Protein 4YK1 (pdb70)

Sequence (133 aa):
LIPAEQLPPLKEEEVIEKIENDACIQKSLEKIRALSKLIYNNPEILEQDISHINANPKGRRELSSERIINSPKSIGRLKGRKIGYIKSQKYKISEQNAKILSNEIFNYADKVSNIRCCTIREHKAKGRRLLQTVKP

InterPro domains:
  IPR003812 Fido domain [PF02661] (49-162)
  IPR003812 Fido domain [PS51459] (49-203)
  IPR012340 Nucleic acid-binding, OB-fold [G3DSA:2.40.50.140] (233-295)
  IPR036597 Fido-like domain superfamily [G3DSA:1.10.3290.10] (1-230)
  IPR036597 Fido-like domain superfamily [SSF140931] (38-208)
  IPR040548 BepA, intracellular delivery domain [PF18543] (235-286)

Structure (mmCIF, N/CA/C/O backbone):
data_4YK1
#
_entry.id   4YK1
#
_cell.length_a   79.250
_cell.length_b   79.250
_cell.length_c   85.970
_cell.angle_alpha   90.000
_cell.angle_beta   90.000
_cell.angle_gamma   90.000
#
_symmetry.space_group_name_H-M   'P 41 2 2'
#
loop_
_entity.id
_entity.type
_entity.pdbx_description
1 polymer 'Bartonella effector protein (Bep) substrate of VirB T4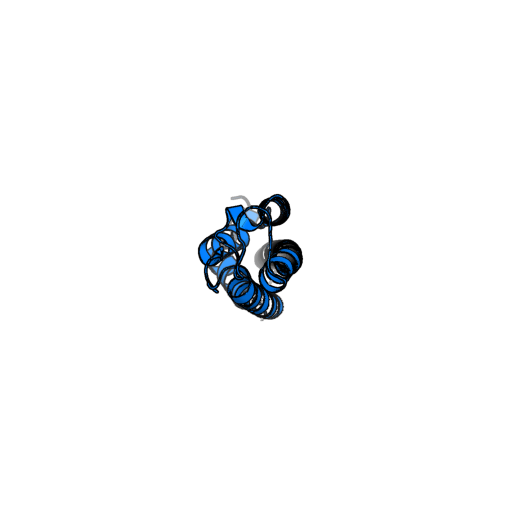SS'
2 water water
#
loop_
_atom_site.group_PDB
_atom_site.id
_atom_site.type_symbol
_atom_site.label_atom_id
_atom_site.label_alt_id
_atom_site.label_comp_id
_atom_site.label_asym_id
_atom_site.label_entity_id
_atom_site.label_seq_id
_atom_site.pdbx_PDB_ins_code
_atom_site.Cartn_x
_atom_site.Cartn_y
_atom_site.Cartn_z
_atom_site.occupancy
_atom_site.B_iso_or_equiv
_atom_site.auth_seq_id
_atom_site.auth_comp_id
_atom_site.auth_asym_id
_atom_site.auth_atom_id
_atom_site.pdbx_PDB_model_num
ATOM 9 N N . LEU A 1 10 ? 49.547 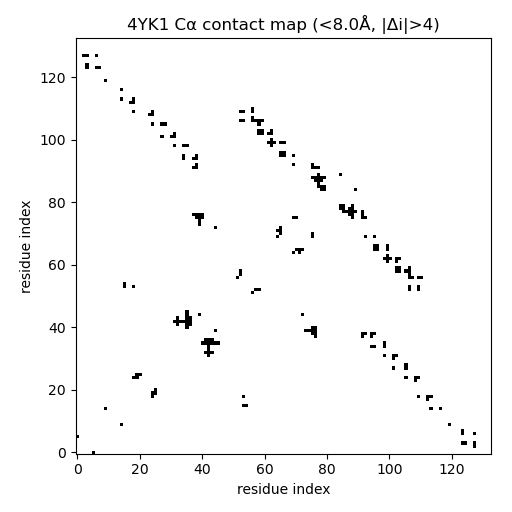57.739 11.212 1.00 97.64 298 LEU A N 1
ATOM 10 C CA . LEU A 1 10 ? 48.205 58.285 11.416 1.00 94.12 298 LEU A CA 1
ATOM 11 C C . LEU A 1 10 ? 48.096 59.158 12.667 1.00 91.64 298 LEU A C 1
ATOM 12 O O . LEU A 1 10 ? 47.963 58.657 13.785 1.00 92.91 298 LEU A O 1
ATOM 17 N N . ILE A 1 11 ? 48.156 60.470 12.461 1.00 88.32 299 ILE A N 1
ATOM 18 C CA . ILE A 1 11 ? 47.896 61.442 13.518 1.00 89.81 299 ILE A CA 1
ATOM 19 C C . ILE A 1 11 ? 46.390 61.535 13.746 1.00 83.59 299 ILE A C 1
ATOM 20 O O . ILE A 1 11 ? 45.655 61.923 12.838 1.00 81.66 299 ILE A O 1
ATOM 25 N N . PRO A 1 12 ? 45.928 61.166 14.955 1.00 86.63 300 PRO A N 1
ATOM 26 C CA . PRO A 1 12 ? 44.498 61.143 15.291 1.00 82.97 300 PRO A CA 1
ATOM 27 C C . PRO A 1 12 ? 43.723 62.408 14.899 1.00 87.06 300 PRO A C 1
ATOM 28 O O . PRO A 1 12 ? 42.649 62.275 14.308 1.00 83.86 300 PRO A O 1
ATOM 32 N N . ALA A 1 13 ? 44.257 63.594 15.191 1.00 76.78 301 ALA A N 1
ATOM 33 C CA . ALA A 1 13 ? 43.563 64.852 14.892 1.00 88.69 301 ALA A CA 1
ATOM 34 C C . ALA A 1 13 ? 43.381 65.095 13.391 1.00 86.39 301 ALA A C 1
ATOM 35 O O . ALA A 1 13 ? 42.529 65.882 12.986 1.00 83.97 301 ALA A O 1
ATOM 37 N N . GLU A 1 14 ? 44.180 64.420 12.571 1.00 92.25 302 GLU A N 1
ATOM 38 C CA . GLU A 1 14 ? 44.111 64.592 11.123 1.00 94.92 302 GLU A CA 1
ATOM 39 C C . GLU A 1 14 ? 43.158 63.594 10.462 1.00 94.96 302 GLU A C 1
ATOM 40 O O . GLU A 1 14 ? 42.933 63.650 9.252 1.00 92.06 302 GLU A O 1
ATOM 46 N N . GLN A 1 15 ? 42.606 62.681 11.259 1.00 92.16 303 GLN A N 1
ATOM 47 C CA . GLN A 1 15 ? 41.619 61.723 10.768 1.00 88.22 303 GLN A CA 1
ATOM 48 C C . GLN A 1 15 ? 40.212 62.304 10.877 1.00 90.48 303 GLN A C 1
ATOM 49 O O . GLN A 1 15 ? 39.222 61.625 10.598 1.00 98.54 303 GLN A O 1
ATOM 55 N N . LEU A 1 16 ? 40.136 63.564 11.294 1.00 83.70 304 LEU A N 1
ATOM 56 C CA . LEU A 1 16 ? 38.869 64.269 11.416 1.00 83.66 304 LEU A CA 1
ATOM 57 C C . LEU A 1 16 ? 38.583 65.055 10.143 1.00 84.82 304 LEU A C 1
ATOM 58 O O . LEU A 1 16 ? 39.490 65.666 9.573 1.00 79.71 304 LEU A O 1
ATOM 60 N N . PRO A 1 17 ? 37.319 65.038 9.692 1.00 86.60 305 PRO A N 1
ATOM 61 C CA . PRO A 1 17 ? 36.906 65.778 8.496 1.00 83.70 305 PRO A CA 1
ATOM 62 C C . PRO A 1 17 ? 37.232 67.267 8.613 1.00 79.82 305 PRO A C 1
ATOM 63 O O . PRO A 1 17 ? 36.952 67.868 9.648 1.00 71.16 305 PRO A O 1
ATOM 67 N N . PRO A 1 18 ? 37.842 67.849 7.572 1.00 80.28 306 PRO A N 1
ATOM 68 C CA . PRO A 1 18 ? 38.188 69.273 7.590 1.00 74.50 306 PRO A CA 1
ATOM 69 C C . PRO A 1 18 ? 36.950 70.153 7.606 1.00 64.94 306 PRO A C 1
ATOM 70 O O . PRO A 1 18 ? 35.907 69.763 7.084 1.00 69.86 306 PRO A O 1
ATOM 74 N N . LEU A 1 19 ? 37.062 71.321 8.221 1.00 56.30 307 LEU A N 1
ATOM 75 C CA . LEU A 1 19 ? 35.980 72.289 8.191 1.00 53.74 307 LEU A CA 1
ATOM 76 C C . LEU A 1 19 ? 36.024 73.012 6.851 1.00 56.96 307 LEU A C 1
ATOM 77 O O . LEU A 1 19 ? 37.043 73.598 6.495 1.00 61.02 307 LEU A O 1
ATOM 82 N N . LYS A 1 20 ? 34.926 72.953 6.105 1.00 59.08 308 LYS A N 1
ATOM 83 C CA . LYS A 1 20 ? 34.863 73.549 4.769 1.00 58.46 308 LYS A CA 1
ATOM 84 C C . LYS A 1 20 ? 34.513 75.040 4.811 1.00 62.63 308 LYS A C 1
ATOM 85 O O . LYS A 1 20 ? 33.650 75.456 5.584 1.00 62.90 308 LYS A O 1
ATOM 87 N N . GLU A 1 21 ? 35.176 75.838 3.972 1.00 62.28 309 GLU A N 1
ATOM 88 C CA . GLU A 1 21 ? 34.986 77.289 3.988 1.00 56.43 309 GLU A CA 1
ATOM 89 C C . GLU A 1 21 ? 33.540 77.673 3.693 1.00 57.77 309 GLU A C 1
ATOM 90 O O . GLU A 1 21 ? 33.015 78.612 4.289 1.00 59.80 309 GLU A O 1
ATOM 96 N N . GLU A 1 22 ? 32.893 76.934 2.796 1.00 59.19 310 GLU A N 1
ATOM 97 C CA . GLU A 1 22 ? 31.489 77.181 2.472 1.00 64.36 310 GLU A CA 1
ATOM 98 C C . GLU A 1 22 ? 30.588 77.035 3.695 1.00 62.48 310 GLU A C 1
ATOM 99 O O . GLU A 1 22 ? 29.568 77.722 3.802 1.00 60.20 310 GLU A O 1
ATOM 105 N N . GLU A 1 23 ? 30.954 76.133 4.606 1.00 58.52 311 GLU A N 1
ATOM 106 C CA . GLU A 1 23 ? 30.171 75.941 5.826 1.00 57.07 311 GLU A CA 1
ATOM 107 C C . GLU A 1 23 ? 30.347 77.128 6.766 1.00 54.29 311 GLU A C 1
ATOM 108 O O . GLU A 1 23 ? 29.411 77.545 7.448 1.00 55.73 311 GLU A O 1
ATOM 114 N N . VAL A 1 24 ? 31.559 77.661 6.808 1.00 50.84 312 VAL A N 1
ATOM 115 C CA . VAL A 1 24 ? 31.830 78.836 7.611 1.00 45.77 312 VAL A CA 1
ATOM 116 C C . VAL A 1 24 ? 31.025 80.004 7.055 1.00 48.39 312 VAL A C 1
ATOM 117 O O . VAL A 1 24 ? 30.332 80.699 7.803 1.00 44.03 312 VAL A O 1
ATOM 121 N N . ILE A 1 25 ? 31.101 80.198 5.737 1.00 47.61 313 ILE A N 1
ATOM 122 C CA . ILE A 1 25 ? 30.406 81.302 5.082 1.00 45.79 313 ILE A CA 1
ATOM 123 C C . ILE A 1 25 ? 28.912 81.187 5.312 1.00 48.12 313 ILE A C 1
ATOM 124 O O . ILE A 1 25 ? 28.245 82.180 5.595 1.00 45.70 313 ILE A O 1
ATOM 129 N N . GLU A 1 26 ? 28.391 79.969 5.202 1.00 45.48 314 GLU A N 1
ATOM 130 C CA . GLU A 1 26 ? 26.963 79.741 5.375 1.00 49.81 314 GLU A CA 1
ATOM 131 C C . GLU A 1 26 ? 26.528 80.139 6.784 1.00 52.34 314 GLU A C 1
ATOM 132 O O . GLU A 1 26 ? 25.484 80.772 6.962 1.00 52.17 314 GLU A O 1
ATOM 134 N N . LYS A 1 27 ? 27.337 79.780 7.779 1.00 43.48 315 LYS A N 1
ATOM 135 C CA . LYS A 1 27 ? 27.049 80.145 9.165 1.00 41.91 315 LYS A CA 1
ATOM 136 C C . LYS A 1 27 ? 27.105 81.655 9.378 1.00 40.32 315 LYS A C 1
ATOM 137 O O . LYS A 1 27 ? 26.296 82.216 10.124 1.00 44.37 315 LYS A O 1
ATOM 143 N N . ILE A 1 28 ? 28.071 82.314 8.747 1.00 38.04 316 ILE A N 1
ATOM 144 C CA . ILE A 1 28 ? 28.165 83.771 8.863 1.00 35.96 316 ILE A CA 1
ATOM 145 C C . ILE A 1 28 ? 26.899 84.399 8.303 1.00 39.63 316 ILE A C 1
ATOM 146 O O . ILE A 1 28 ? 26.223 85.174 8.981 1.00 37.36 316 ILE A O 1
ATOM 151 N N . GLU A 1 29 ? 26.564 84.034 7.071 1.00 45.44 317 GLU A N 1
ATOM 152 C CA . GLU A 1 29 ? 25.443 84.649 6.366 1.00 49.77 317 GLU A CA 1
ATOM 153 C C . GLU A 1 29 ? 24.100 84.405 7.047 1.00 50.26 317 GLU A C 1
ATOM 154 O O . GLU A 1 29 ? 23.175 85.198 6.900 1.00 51.72 317 GLU A O 1
ATOM 160 N N . ASN A 1 30 ? 23.980 83.314 7.792 1.00 49.69 318 ASN A N 1
ATOM 161 C CA . ASN A 1 30 ? 22.710 83.013 8.433 1.00 46.44 318 ASN A CA 1
ATOM 162 C C . ASN A 1 30 ? 22.637 83.555 9.854 1.00 50.55 318 ASN A C 1
ATOM 163 O O . ASN A 1 30 ? 21.601 83.442 10.505 1.00 56.04 318 ASN A O 1
ATOM 168 N N . ASP A 1 31 ? 23.722 84.152 10.341 1.00 42.53 319 ASP A N 1
ATOM 169 C CA . ASP A 1 31 ? 23.703 84.700 11.695 1.00 45.97 319 ASP A CA 1
ATOM 170 C C . ASP A 1 31 ? 22.793 85.923 11.750 1.00 48.08 319 ASP A C 1
ATOM 171 O O . ASP A 1 31 ? 22.866 86.803 10.893 1.00 48.72 319 ASP A O 1
ATOM 176 N N . ALA A 1 32 ? 21.938 85.973 12.767 1.00 45.63 320 ALA A N 1
ATOM 177 C CA . ALA A 1 32 ? 20.932 87.024 12.860 1.00 49.55 320 ALA A CA 1
ATOM 178 C C . ALA A 1 32 ? 21.545 88.409 13.063 1.00 45.68 320 ALA A C 1
ATOM 179 O O . ALA A 1 32 ? 21.053 89.391 12.510 1.00 41.28 320 ALA A O 1
ATOM 181 N N . CYS A 1 33 ? 22.615 88.499 13.849 1.00 42.01 321 CYS A N 1
ATOM 182 C CA . CYS A 1 33 ? 23.249 89.800 14.081 1.00 42.50 321 CYS A CA 1
ATOM 183 C C . CYS A 1 33 ? 23.979 90.270 12.830 1.00 39.25 321 CYS A C 1
ATOM 184 O O . CYS A 1 33 ? 23.994 91.461 12.521 1.00 38.63 321 CYS A O 1
ATOM 187 N N . ILE A 1 34 ? 24.591 89.328 12.121 1.00 34.96 322 ILE A N 1
ATOM 188 C CA . ILE A 1 34 ? 25.220 89.628 10.844 1.00 39.44 322 ILE A CA 1
ATOM 189 C C . ILE A 1 34 ? 24.181 90.190 9.882 1.00 38.87 322 ILE A C 1
ATOM 190 O O . ILE A 1 34 ? 24.429 91.173 9.182 1.00 36.13 322 ILE A O 1
ATOM 195 N N . GLN A 1 35 ? 23.001 89.579 9.867 1.00 34.32 323 GLN A N 1
ATOM 196 C CA . GLN A 1 35 ? 21.979 89.983 8.912 1.00 40.19 323 GLN A CA 1
ATOM 197 C C . GLN A 1 35 ? 21.413 91.362 9.241 1.00 39.96 323 GLN A C 1
ATOM 198 O O . GLN A 1 35 ? 21.163 92.153 8.339 1.00 43.72 323 GLN A O 1
ATOM 204 N N . LYS A 1 36 ? 21.211 91.650 10.527 1.00 42.08 324 LYS A N 1
ATOM 205 C CA . LYS A 1 36 ? 20.774 92.982 10.940 1.00 41.67 324 LYS A CA 1
ATOM 206 C C . LYS A 1 36 ? 21.856 94.016 10.625 1.00 41.73 324 LYS A C 1
ATOM 207 O O . LYS A 1 36 ? 21.563 95.107 10.135 1.00 36.56 324 LYS A O 1
ATOM 209 N N . SER A 1 37 ? 23.108 93.673 10.905 1.00 33.88 325 SER A N 1
ATOM 210 C CA . SER A 1 37 ? 24.210 94.585 10.603 1.00 34.80 325 SER A CA 1
ATOM 211 C C . SER A 1 37 ? 24.313 94.865 9.097 1.00 36.85 325 SER A C 1
ATOM 212 O O . SER A 1 37 ? 24.481 96.013 8.667 1.00 34.95 325 SER A O 1
ATOM 215 N N . LEU A 1 38 ? 24.186 93.819 8.293 1.00 35.17 326 LEU A N 1
ATOM 216 C CA . LEU A 1 38 ? 24.259 93.964 6.841 1.00 36.70 326 LEU A CA 1
ATOM 217 C C . LEU A 1 38 ? 23.138 94.848 6.301 1.00 38.29 326 LEU A C 1
ATOM 218 O O . LEU A 1 38 ? 23.353 95.640 5.375 1.00 35.96 326 LEU A O 1
ATOM 223 N N . GLU A 1 39 ? 21.944 94.728 6.877 1.00 33.16 327 GLU A N 1
ATOM 224 C CA . GLU A 1 39 ? 20.847 95.600 6.481 1.00 34.43 327 GLU A CA 1
ATOM 225 C C . GLU A 1 39 ? 21.170 97.073 6.779 1.00 35.57 327 GLU A C 1
ATOM 226 O O . GLU A 1 39 ? 20.843 97.957 5.986 1.00 37.24 327 GLU A O 1
ATOM 228 N N . LYS A 1 40 ? 21.816 97.335 7.913 1.00 35.51 328 LYS A N 1
ATOM 229 C CA . LYS A 1 40 ? 22.222 98.698 8.258 1.00 36.56 328 LYS A CA 1
ATOM 230 C C . LYS A 1 40 ? 23.278 99.234 7.295 1.00 34.49 328 LYS A C 1
ATOM 231 O O . LYS A 1 40 ? 23.234 100.400 6.888 1.00 35.25 328 LYS A O 1
ATOM 233 N N . ILE A 1 41 ? 24.244 98.389 6.955 1.00 29.84 329 ILE A N 1
ATOM 234 C CA . ILE A 1 41 ? 25.302 98.766 6.034 1.00 28.54 329 ILE A CA 1
ATOM 235 C C . ILE A 1 41 ? 24.710 99.109 4.658 1.00 28.22 329 ILE A C 1
ATOM 236 O O . ILE A 1 41 ? 25.103 100.090 4.025 1.00 32.98 329 ILE A O 1
ATOM 241 N N . ARG A 1 42 ? 23.747 98.313 4.209 1.00 27.14 330 ARG A N 1
ATOM 242 C CA . ARG A 1 42 ? 23.082 98.590 2.940 1.00 33.66 330 ARG A CA 1
ATOM 243 C C . ARG A 1 42 ? 22.296 99.900 2.982 1.00 33.58 330 ARG A C 1
ATOM 244 O O . ARG A 1 42 ? 22.311 100.667 2.025 1.00 33.45 330 ARG A O 1
ATOM 252 N N . ALA A 1 43 ? 21.588 100.146 4.082 1.00 34.98 331 ALA A N 1
ATOM 253 C CA . ALA A 1 43 ? 20.784 101.366 4.197 1.00 36.66 331 ALA A CA 1
ATOM 254 C C . ALA A 1 43 ? 21.671 102.616 4.283 1.00 39.71 331 ALA A C 1
ATOM 255 O O . ALA A 1 43 ? 21.385 103.651 3.664 1.00 36.56 331 ALA A O 1
ATOM 257 N N . LEU A 1 44 ? 22.742 102.528 5.066 1.00 28.47 332 LEU A N 1
ATOM 258 C CA . LEU A 1 44 ? 23.738 103.590 5.101 1.00 26.95 332 LEU A CA 1
ATOM 259 C C . LEU A 1 44 ? 24.339 103.821 3.721 1.00 34.93 332 LEU A C 1
ATOM 260 O O . LEU A 1 44 ? 24.435 104.960 3.272 1.00 33.31 332 LEU A O 1
ATOM 265 N N . SER A 1 45 ? 24.739 102.741 3.054 1.00 27.21 333 SER A N 1
ATOM 266 C CA . SER A 1 45 ? 25.319 102.844 1.710 1.00 29.39 333 SER A CA 1
ATOM 267 C C . SER A 1 45 ? 24.374 103.539 0.736 1.00 32.31 333 SER A C 1
ATOM 268 O O . SER A 1 45 ? 24.808 104.309 -0.120 1.00 31.47 333 SER A O 1
ATOM 271 N N . LYS A 1 46 ? 23.079 103.281 0.867 1.00 29.37 334 LYS A N 1
ATOM 272 C CA . LYS A 1 46 ? 22.102 103.966 0.027 1.00 32.67 334 LYS A CA 1
ATOM 273 C C . LYS A 1 46 ? 22.058 105.461 0.366 1.00 35.54 334 LYS A C 1
ATOM 274 O O . LYS A 1 46 ? 22.081 106.320 -0.526 1.00 33.91 334 LYS A O 1
ATOM 280 N N . LEU A 1 47 ? 22.033 105.776 1.658 1.00 38.58 335 LEU A N 1
ATOM 281 C CA . LEU A 1 47 ? 22.024 107.172 2.112 1.00 35.30 335 LEU A CA 1
ATOM 282 C C . LEU A 1 47 ? 23.242 107.970 1.673 1.00 36.46 335 LEU A C 1
ATOM 283 O O . LEU A 1 47 ? 23.142 109.152 1.330 1.00 35.01 335 LEU A O 1
ATOM 288 N N . ILE A 1 48 ? 24.406 107.330 1.724 1.00 25.79 336 ILE A N 1
ATOM 289 C CA . ILE A 1 48 ? 25.656 108.031 1.528 1.00 26.61 336 ILE A CA 1
ATOM 290 C C . ILE A 1 48 ? 26.036 108.076 0.049 1.00 34.16 336 ILE A C 1
ATOM 291 O O . ILE A 1 48 ? 26.445 109.118 -0.460 1.00 28.14 336 ILE A O 1
ATOM 296 N N . TYR A 1 49 ? 25.904 106.936 -0.626 1.00 27.52 337 TYR A N 1
ATOM 297 C CA . TYR A 1 49 ? 26.475 106.754 -1.953 1.00 28.38 337 TYR A CA 1
ATOM 298 C C . TYR A 1 49 ? 25.411 106.508 -3.017 1.00 30.94 337 TYR A C 1
ATOM 299 O O . TYR A 1 49 ? 25.750 106.336 -4.187 1.00 32.53 337 TYR A O 1
ATOM 308 N N . ASN A 1 50 ? 24.143 106.463 -2.597 1.00 29.08 338 ASN A N 1
ATOM 309 C CA . ASN A 1 50 ? 23.006 106.212 -3.482 1.00 31.23 338 ASN A CA 1
ATOM 310 C C . ASN A 1 50 ? 23.131 104.830 -4.090 1.00 44.28 338 ASN A C 1
ATOM 311 O O . ASN A 1 50 ? 22.640 104.576 -5.184 1.00 38.17 338 ASN A O 1
ATOM 316 N N . ASN A 1 51 ? 23.791 103.930 -3.375 1.00 40.44 339 ASN A N 1
ATOM 317 C CA . ASN A 1 51 ? 23.954 102.583 -3.877 1.00 37.27 339 ASN A CA 1
ATOM 318 C C . ASN A 1 51 ? 24.097 101.598 -2.727 1.00 36.13 339 ASN A C 1
ATOM 319 O O . ASN A 1 51 ? 25.157 101.506 -2.107 1.00 33.48 339 ASN A O 1
ATOM 324 N N . PRO A 1 52 ? 23.027 100.838 -2.460 1.00 38.97 340 PRO A N 1
ATOM 325 C CA . PRO A 1 52 ? 22.974 99.868 -1.360 1.00 37.29 340 PRO A CA 1
ATOM 326 C C . PRO A 1 52 ? 24.071 98.810 -1.455 1.00 35.32 340 PRO A C 1
ATOM 327 O O . PRO A 1 52 ? 24.507 98.304 -0.426 1.00 34.97 340 PRO A O 1
ATOM 331 N N . GLU A 1 53 ? 24.521 98.486 -2.667 1.00 34.74 341 GLU A N 1
ATOM 332 C CA . GLU A 1 53 ? 25.458 97.368 -2.820 1.00 42.03 341 GLU A CA 1
ATOM 333 C C . GLU A 1 53 ? 26.902 97.804 -3.121 1.00 38.29 341 GLU A C 1
ATOM 334 O O . GLU A 1 53 ? 27.738 96.987 -3.514 1.00 35.14 341 GLU A O 1
ATOM 340 N N . ILE A 1 54 ? 27.208 99.077 -2.900 1.00 30.00 342 ILE A N 1
ATOM 341 C CA . ILE A 1 54 ? 28.527 99.601 -3.244 1.00 31.40 342 ILE A CA 1
ATOM 342 C C . ILE A 1 54 ? 29.647 98.843 -2.507 1.00 28.06 342 ILE A C 1
ATOM 343 O O . ILE A 1 54 ? 30.741 98.695 -3.034 1.00 31.78 342 ILE A O 1
ATOM 348 N N . LEU A 1 55 ? 29.371 98.332 -1.312 1.00 27.18 343 LEU A N 1
ATOM 349 C CA . LEU A 1 55 ? 30.378 97.562 -0.573 1.00 27.29 343 LEU A CA 1
ATOM 350 C C . LEU A 1 55 ? 30.144 96.045 -0.641 1.00 28.63 343 LEU A C 1
ATOM 351 O O . LEU A 1 55 ? 30.683 95.290 0.176 1.00 32.04 343 LEU A O 1
ATOM 356 N N . GLU A 1 56 ? 29.351 95.597 -1.604 1.00 32.41 344 GLU A N 1
ATOM 357 C CA . GLU A 1 56 ? 28.992 94.176 -1.668 1.00 32.87 344 GLU A CA 1
ATOM 358 C C . GLU A 1 56 ? 30.230 93.281 -1.789 1.00 31.25 344 GLU A C 1
ATOM 359 O O . GLU A 1 56 ? 30.348 92.274 -1.106 1.00 35.24 344 GLU A O 1
ATOM 365 N N . GLN A 1 57 ? 31.170 93.676 -2.637 1.00 31.40 345 GLN A N 1
ATOM 366 C CA . GLN A 1 57 ? 32.422 92.932 -2.786 1.00 38.90 345 GLN A CA 1
ATOM 367 C C . GLN A 1 57 ? 33.253 92.943 -1.500 1.00 38.48 345 GLN A C 1
ATOM 3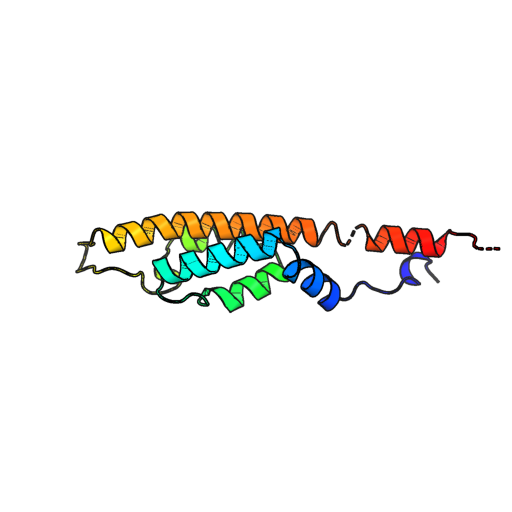68 O O . GLN A 1 57 ? 33.855 91.938 -1.120 1.00 35.14 345 GLN A O 1
ATOM 374 N N . ASP A 1 58 ? 33.285 94.086 -0.828 1.00 31.13 346 ASP A N 1
ATOM 375 C CA . ASP A 1 58 ? 33.997 94.185 0.446 1.00 28.84 346 ASP A CA 1
ATOM 376 C C . ASP A 1 58 ? 33.435 93.249 1.526 1.00 27.32 346 ASP A C 1
ATOM 377 O O . ASP A 1 58 ? 34.181 92.691 2.324 1.00 30.58 346 ASP A O 1
ATOM 382 N N . ILE A 1 59 ? 32.116 93.116 1.573 1.00 28.86 347 ILE A N 1
ATOM 383 C CA . ILE A 1 59 ? 31.477 92.263 2.578 1.00 31.57 347 ILE A CA 1
ATOM 384 C C . ILE A 1 59 ? 31.906 90.803 2.377 1.00 29.03 347 ILE A C 1
ATOM 385 O O . ILE A 1 59 ? 32.201 90.080 3.346 1.00 29.05 347 ILE A O 1
ATOM 390 N N . SER A 1 60 ? 31.932 90.368 1.119 1.00 30.44 348 SER A N 1
ATOM 391 C CA . SER A 1 60 ? 32.392 89.011 0.802 1.00 32.12 348 SER A CA 1
ATOM 392 C C . SER A 1 60 ? 33.820 88.769 1.275 1.00 36.04 348 SER A C 1
ATOM 393 O O . SER A 1 60 ? 34.124 87.708 1.808 1.00 37.15 348 SER A O 1
ATOM 396 N N . HIS A 1 61 ? 34.694 89.756 1.092 1.00 34.52 349 HIS A N 1
ATOM 397 C CA . HIS A 1 61 ? 36.084 89.611 1.522 1.00 40.74 349 HIS A CA 1
ATOM 398 C C . HIS A 1 61 ? 36.211 89.642 3.046 1.00 38.39 349 HIS A C 1
ATOM 399 O O . HIS A 1 61 ? 37.022 88.925 3.626 1.00 38.93 349 HIS A O 1
ATOM 401 N N . ILE A 1 62 ? 35.416 90.481 3.696 1.00 31.92 350 ILE A N 1
ATOM 402 C CA . ILE A 1 62 ? 35.432 90.542 5.149 1.00 28.16 350 ILE A CA 1
ATOM 403 C C . ILE A 1 62 ? 34.919 89.225 5.740 1.00 36.05 350 ILE A C 1
ATOM 404 O O . ILE A 1 62 ? 35.449 88.738 6.740 1.00 37.57 350 ILE A O 1
ATOM 409 N N . ASN A 1 63 ? 33.898 88.640 5.118 1.00 30.60 351 ASN A N 1
ATOM 410 C CA . ASN A 1 63 ? 33.375 87.356 5.603 1.00 32.42 351 ASN A CA 1
ATOM 411 C C . ASN A 1 63 ? 34.470 86.311 5.562 1.00 41.33 351 ASN A C 1
ATOM 412 O O . ASN A 1 63 ? 34.510 85.409 6.403 1.00 37.32 351 ASN A O 1
ATOM 417 N N . ALA A 1 64 ? 35.355 86.423 4.574 1.00 35.51 352 ALA A N 1
ATOM 418 C CA . ALA A 1 64 ? 36.453 85.473 4.461 1.00 39.91 352 ALA A CA 1
ATOM 419 C C . ALA A 1 64 ? 37.650 85.912 5.308 1.00 43.03 352 ALA A C 1
ATOM 420 O O . ALA A 1 64 ? 38.413 85.075 5.784 1.00 48.38 352 ALA A O 1
ATOM 422 N N . ASN A 1 65 ? 37.799 87.218 5.508 1.00 37.67 353 ASN A N 1
ATOM 423 C CA . ASN A 1 65 ? 38.952 87.756 6.219 1.00 38.19 353 ASN A CA 1
ATOM 424 C C . ASN A 1 65 ? 38.590 89.027 6.972 1.00 36.50 353 ASN A C 1
ATOM 425 O O . ASN A 1 65 ? 38.770 90.140 6.467 1.00 37.29 353 ASN A O 1
ATOM 430 N N . PRO A 1 66 ? 38.105 88.865 8.209 1.00 40.71 354 PRO A N 1
ATOM 431 C CA . PRO A 1 66 ? 37.590 89.957 9.041 1.00 38.78 354 PRO A CA 1
ATOM 432 C C . PRO A 1 66 ? 38.591 91.086 9.230 1.00 38.42 354 PRO A C 1
ATOM 433 O O . PRO A 1 66 ? 38.179 92.235 9.392 1.00 35.82 354 PRO A O 1
ATOM 437 N N . LYS A 1 67 ? 39.883 90.769 9.188 1.00 44.84 355 LYS A N 1
ATOM 438 C CA . LYS A 1 67 ? 40.932 91.777 9.371 1.00 40.29 355 LYS A CA 1
ATOM 439 C C . LYS A 1 67 ? 40.824 92.922 8.383 1.00 43.08 355 LYS A C 1
ATOM 440 O O . LYS A 1 67 ? 41.122 94.070 8.716 1.00 53.67 355 LYS A O 1
ATOM 458 N N . GLY A 1 69 ? 38.237 94.248 7.431 1.00 35.33 357 GLY A N 1
ATOM 459 C CA . GLY A 1 69 ? 37.163 95.134 7.859 1.00 32.39 357 GLY A CA 1
ATOM 460 C C . GLY A 1 69 ? 37.695 96.327 8.644 1.00 29.94 357 GLY A C 1
ATOM 461 O O . GLY A 1 69 ? 37.187 97.441 8.511 1.00 30.99 357 GLY A O 1
ATOM 462 N N . ARG A 1 70 ? 38.704 96.087 9.476 1.00 27.84 358 ARG A N 1
ATOM 463 C CA A ARG A 1 70 ? 39.343 97.162 10.244 0.53 27.68 358 ARG A CA 1
ATOM 464 C CA B ARG A 1 70 ? 39.308 97.156 10.247 0.47 27.55 358 ARG A CA 1
ATOM 465 C C . ARG A 1 70 ? 39.956 98.175 9.295 1.00 27.77 358 ARG A C 1
ATOM 466 O O . ARG A 1 70 ? 39.770 99.373 9.447 1.00 29.20 358 ARG A O 1
ATOM 481 N N . GLU A 1 71 ? 40.684 97.678 8.303 1.00 27.18 359 GLU A N 1
ATOM 482 C CA . GLU A 1 71 ? 41.333 98.513 7.291 1.00 29.97 359 GLU A CA 1
ATOM 483 C C . GLU A 1 71 ? 40.321 99.308 6.467 1.00 29.31 359 GLU A C 1
ATOM 484 O O . GLU A 1 71 ? 40.489 100.524 6.261 1.00 25.05 359 GLU A O 1
ATOM 490 N N . LEU A 1 72 ? 39.264 98.647 5.999 1.00 22.72 360 LEU A N 1
ATOM 491 C CA . LEU A 1 72 ? 38.213 99.361 5.276 1.00 26.26 360 LEU A CA 1
ATOM 492 C C . LEU A 1 72 ? 37.534 100.409 6.154 1.00 26.57 360 LEU A C 1
ATOM 493 O O . LEU A 1 72 ? 37.225 101.503 5.682 1.00 22.65 360 LEU A O 1
ATOM 498 N N . SER A 1 73 ? 37.273 100.099 7.422 1.00 18.12 361 SER A N 1
ATOM 499 C CA A SER A 1 73 ? 36.662 101.081 8.310 0.34 22.90 361 SER A CA 1
ATOM 500 C CA B SER A 1 73 ? 36.638 101.102 8.278 0.66 23.33 361 SER A CA 1
ATOM 501 C C . SER A 1 73 ? 37.526 102.348 8.375 1.00 25.35 361 SER A C 1
ATOM 502 O O . SER A 1 73 ? 37.021 103.476 8.373 1.00 21.85 361 SER A O 1
ATOM 507 N N . GLU A 1 74 ? 38.842 102.151 8.433 1.00 21.08 362 GLU A N 1
ATOM 508 C CA . GLU A 1 74 ? 39.781 103.270 8.513 1.00 24.54 362 GLU A CA 1
ATOM 509 C C . GLU A 1 74 ? 39.778 104.098 7.224 1.00 26.25 362 GLU A C 1
ATOM 510 O O . GLU A 1 74 ? 39.841 105.329 7.259 1.00 25.10 362 GLU A O 1
ATOM 516 N N . ARG A 1 75 ? 39.750 103.416 6.088 1.00 22.52 363 ARG A N 1
ATOM 517 C CA . ARG A 1 75 ? 39.841 104.102 4.806 1.00 25.10 363 ARG A CA 1
ATOM 518 C C . ARG A 1 75 ? 38.603 104.942 4.550 1.00 27.29 363 ARG A C 1
ATOM 519 O O . ARG A 1 75 ? 38.701 106.049 4.028 1.00 23.40 363 ARG A O 1
ATOM 527 N N . ILE A 1 76 ? 37.443 104.430 4.952 1.00 20.94 364 ILE A N 1
ATOM 528 C CA . ILE A 1 76 ? 36.184 105.151 4.777 1.00 22.45 364 ILE A CA 1
ATOM 529 C C . ILE A 1 76 ? 36.207 106.436 5.574 1.00 26.72 364 ILE A C 1
ATOM 530 O O . ILE A 1 76 ? 35.811 107.488 5.097 1.00 25.06 364 ILE A O 1
ATOM 535 N N . ILE A 1 77 ? 36.688 106.363 6.801 1.00 20.67 365 ILE A N 1
ATOM 536 C CA . ILE A 1 77 ? 36.682 107.552 7.617 1.00 22.10 365 ILE A CA 1
ATOM 537 C C . ILE A 1 77 ? 37.818 108.482 7.173 1.00 24.42 365 ILE A C 1
ATOM 538 O O . ILE A 1 77 ? 37.663 109.704 7.237 1.00 26.41 365 ILE A O 1
ATOM 543 N N . ASN A 1 78 ? 38.923 107.932 6.669 1.00 23.22 366 ASN A N 1
ATOM 544 C CA . ASN A 1 78 ? 40.011 108.773 6.149 1.00 26.65 366 ASN A CA 1
ATOM 545 C C . ASN A 1 78 ? 39.512 109.639 4.985 1.00 29.59 366 ASN A C 1
ATOM 546 O O . ASN A 1 78 ? 39.905 110.784 4.859 1.00 27.09 366 ASN A O 1
ATOM 551 N N . SER A 1 79 ? 38.682 109.067 4.112 1.00 23.92 367 SER A N 1
ATOM 552 C CA . SER A 1 79 ? 38.131 109.819 2.975 1.00 24.16 367 SER A CA 1
ATOM 553 C C . SER A 1 79 ? 36.928 109.087 2.405 1.00 20.58 367 SER A C 1
ATOM 554 O O . SER A 1 79 ? 37.060 108.191 1.565 1.00 22.33 367 SER A O 1
ATOM 557 N N . PRO A 1 80 ? 35.734 109.448 2.885 1.00 19.27 368 PRO A N 1
ATOM 558 C CA . PRO A 1 80 ? 34.507 108.772 2.474 1.00 20.35 368 PRO A CA 1
ATOM 559 C C . PRO A 1 80 ? 34.328 108.771 0.956 1.00 19.62 368 PRO A C 1
ATOM 560 O O . PRO A 1 80 ? 33.834 107.801 0.394 1.00 20.36 368 PRO A O 1
ATOM 564 N N . LYS A 1 81 ? 34.769 109.831 0.296 1.00 21.32 369 LYS A N 1
ATOM 565 C CA . LYS A 1 81 ? 34.553 109.927 -1.143 1.00 23.94 369 LYS A CA 1
ATOM 566 C C . LYS A 1 81 ? 35.447 108.969 -1.933 1.00 26.76 369 LYS A C 1
ATOM 567 O O . LYS A 1 81 ? 35.238 108.807 -3.127 1.00 21.07 369 LYS A O 1
ATOM 573 N N . SER A 1 82 ? 36.436 108.337 -1.290 1.00 20.85 370 SER A N 1
ATOM 574 C CA . SER A 1 82 ? 37.219 107.306 -1.985 1.00 20.05 370 SER A CA 1
ATOM 575 C C . SER A 1 82 ? 36.300 106.203 -2.523 1.00 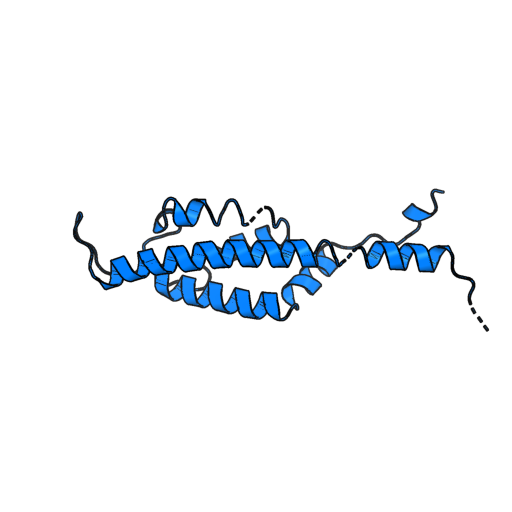18.58 370 SER A C 1
ATOM 576 O O . SER A 1 82 ? 36.543 105.642 -3.593 1.00 21.24 370 SER A O 1
ATOM 579 N N . ILE A 1 83 ? 35.245 105.901 -1.777 1.00 23.62 371 ILE A N 1
ATOM 580 C CA . ILE A 1 83 ? 34.320 104.813 -2.148 1.00 24.72 371 ILE A CA 1
ATOM 581 C C . ILE A 1 83 ? 33.512 105.182 -3.390 1.00 23.91 371 ILE A C 1
ATOM 582 O O . ILE A 1 83 ? 33.269 104.355 -4.277 1.00 26.24 371 ILE A O 1
ATOM 587 N N . GLY A 1 84 ? 33.068 106.425 -3.428 1.00 22.43 372 GLY A N 1
ATOM 588 C CA . GLY A 1 84 ? 32.323 106.934 -4.555 1.00 22.72 372 GLY A CA 1
ATOM 589 C C 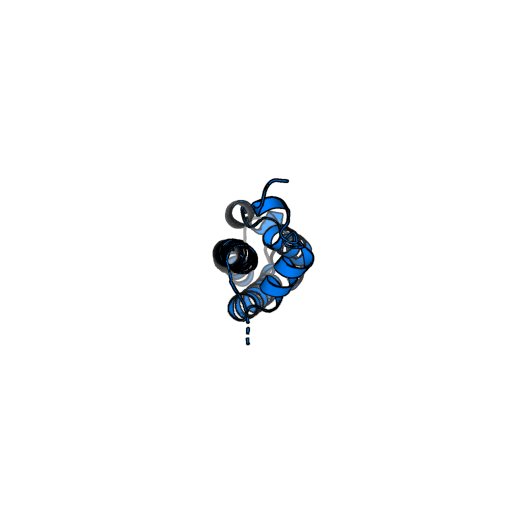. GLY A 1 84 ? 31.836 108.303 -4.157 1.00 31.08 372 GLY A C 1
ATOM 590 O O . GLY A 1 84 ? 32.073 108.751 -3.040 1.00 25.62 372 GLY A O 1
ATOM 591 N N . ARG A 1 85 ? 31.144 108.957 -5.073 1.00 25.61 373 ARG A N 1
ATOM 592 C CA . ARG A 1 85 ? 30.559 110.269 -4.836 1.00 24.13 373 ARG A CA 1
ATOM 593 C C . ARG A 1 85 ? 29.477 110.223 -3.766 1.00 27.46 373 ARG A C 1
ATOM 594 O O . ARG A 1 85 ? 28.625 109.324 -3.757 1.00 24.34 373 ARG A O 1
ATOM 602 N N . LEU A 1 86 ? 29.529 111.197 -2.867 1.00 24.01 374 LEU A N 1
ATOM 603 C CA . LEU A 1 86 ? 28.559 111.331 -1.777 1.00 25.10 374 LEU A CA 1
ATOM 604 C C . LEU A 1 86 ? 27.290 112.007 -2.239 1.00 28.21 374 LEU A C 1
ATOM 605 O O . LEU A 1 86 ? 27.325 112.875 -3.102 1.00 24.52 374 LEU A O 1
ATOM 610 N N . LYS A 1 87 ? 26.171 111.620 -1.635 1.00 27.20 375 LYS A N 1
ATOM 611 C CA . LYS A 1 87 ? 24.878 112.178 -1.987 1.00 28.48 375 LYS A CA 1
ATOM 612 C C . LYS A 1 87 ? 24.764 113.593 -1.410 1.00 32.77 375 LYS A C 1
ATOM 613 O O . LYS A 1 87 ? 25.226 113.855 -0.292 1.00 25.18 375 LYS A O 1
ATOM 619 N N . GLY A 1 88 ? 24.156 114.503 -2.165 1.00 25.31 376 GLY A N 1
ATOM 620 C CA . GLY A 1 88 ? 24.004 115.879 -1.717 1.00 22.07 376 GLY A CA 1
ATOM 621 C C . GLY A 1 88 ? 24.818 116.827 -2.573 1.00 29.75 376 GLY A C 1
ATOM 622 O O . GLY A 1 88 ? 25.871 116.468 -3.082 1.00 24.58 376 GLY A O 1
ATOM 623 N N . ARG A 1 89 ? 24.336 118.050 -2.745 1.00 23.87 377 ARG A N 1
ATOM 624 C CA . ARG A 1 89 ? 25.023 118.970 -3.639 1.00 24.72 377 ARG A CA 1
ATOM 625 C C . ARG A 1 89 ? 26.172 119.701 -2.964 1.00 25.47 377 ARG A C 1
ATOM 626 O O . ARG A 1 89 ? 26.170 119.987 -1.760 1.00 25.93 377 ARG A O 1
ATOM 634 N N . LYS A 1 90 ? 27.152 120.026 -3.785 1.00 24.38 378 LYS A N 1
ATOM 635 C CA . LYS A 1 90 ? 28.376 120.643 -3.345 1.00 24.49 378 LYS A CA 1
ATOM 636 C C . LYS A 1 90 ? 28.914 121.430 -4.550 1.00 34.64 378 LYS A C 1
ATOM 637 O O . LYS A 1 90 ? 28.928 120.915 -5.670 1.00 30.86 378 LYS A O 1
ATOM 643 N N . ILE A 1 91 ? 29.311 122.681 -4.345 1.00 28.84 379 ILE A N 1
ATOM 644 C CA . ILE A 1 91 ? 29.910 123.458 -5.430 1.00 30.78 379 ILE A CA 1
ATOM 645 C C . ILE A 1 91 ? 31.208 124.060 -4.917 1.00 39.51 379 ILE A C 1
ATOM 646 O O . ILE A 1 91 ? 31.211 124.872 -3.987 1.00 31.97 379 ILE A O 1
ATOM 651 N N . GLY A 1 92 ? 32.320 123.647 -5.520 1.00 44.59 380 GLY A N 1
ATOM 652 C CA . GLY A 1 92 ? 33.624 124.025 -5.012 1.00 44.21 380 GLY A CA 1
ATOM 653 C C . GLY A 1 92 ? 33.766 123.539 -3.583 1.00 42.69 380 GLY A C 1
ATOM 654 O O . GLY A 1 92 ? 33.502 122.374 -3.292 1.00 36.61 380 GLY A O 1
ATOM 655 N N . TYR A 1 93 ? 34.143 124.439 -2.682 1.00 41.73 381 TYR A N 1
ATOM 656 C CA . TYR A 1 93 ? 34.288 124.081 -1.277 1.00 49.06 381 TYR A CA 1
ATOM 657 C C . TYR A 1 93 ? 32.948 124.131 -0.533 1.00 43.06 381 TYR A C 1
ATOM 658 O O . TYR A 1 93 ? 32.853 123.689 0.610 1.00 45.18 381 TYR A O 1
ATOM 667 N N . ILE A 1 94 ? 31.923 124.681 -1.173 1.00 35.20 382 ILE A N 1
ATOM 668 C CA . ILE A 1 94 ? 30.655 124.925 -0.489 1.00 30.16 382 ILE A CA 1
ATOM 669 C C . ILE A 1 94 ? 29.758 123.691 -0.527 1.00 30.57 382 ILE A C 1
ATOM 670 O O . ILE A 1 94 ? 29.303 123.266 -1.588 1.00 28.71 382 ILE A O 1
ATOM 675 N N . LYS A 1 95 ? 29.486 123.137 0.649 1.00 30.44 383 LYS A N 1
ATOM 676 C CA . LYS A 1 95 ? 28.706 121.919 0.779 1.00 28.39 383 LYS A CA 1
ATOM 677 C C . LYS A 1 95 ? 27.284 122.231 1.200 1.00 29.82 383 LYS A C 1
ATOM 678 O O . LYS A 1 95 ? 27.063 123.092 2.047 1.00 30.74 383 LYS A O 1
ATOM 684 N N . SER A 1 96 ? 26.316 121.531 0.619 1.00 24.69 384 SER A N 1
ATOM 685 C CA . SER A 1 96 ? 24.959 121.587 1.145 1.00 23.40 384 SER A CA 1
ATOM 686 C C . SER A 1 96 ? 24.896 120.862 2.487 1.00 26.00 384 SER A C 1
ATOM 687 O O . SER A 1 96 ? 25.792 120.094 2.841 1.00 24.89 384 SER A O 1
ATOM 690 N N . GLN A 1 97 ? 23.8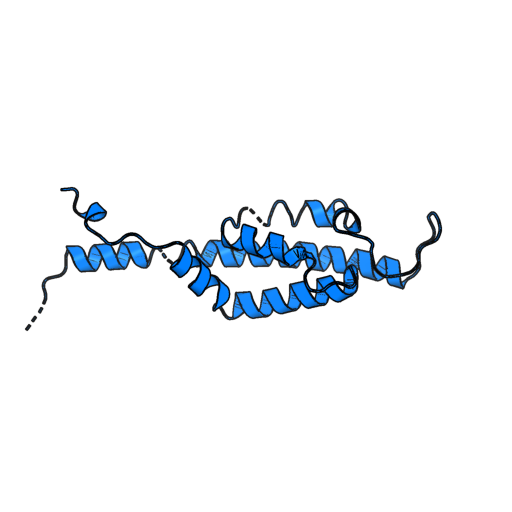24 121.107 3.227 1.00 26.27 385 GLN A N 1
ATOM 691 C CA . GLN A 1 97 ? 23.573 120.401 4.466 1.00 28.93 385 GLN A CA 1
ATOM 692 C C . GLN A 1 97 ? 23.458 118.904 4.198 1.00 30.31 385 GLN A C 1
ATOM 693 O O . GLN A 1 97 ? 23.947 118.089 4.969 1.00 26.97 385 GLN A O 1
ATOM 699 N N . LYS A 1 98 ? 22.803 118.547 3.099 1.00 28.83 386 LYS A N 1
ATOM 700 C CA . LYS A 1 98 ? 22.633 117.145 2.730 1.00 27.55 386 LYS A CA 1
ATOM 701 C C . LYS A 1 98 ? 23.977 116.455 2.529 1.00 24.14 386 LYS A C 1
ATOM 702 O O . LYS A 1 98 ? 24.168 115.311 2.963 1.00 22.54 386 LYS A O 1
ATOM 708 N N . TYR A 1 99 ? 24.901 117.152 1.873 1.00 20.64 387 TYR A N 1
ATOM 709 C CA . TYR A 1 99 ? 26.248 116.628 1.646 1.00 19.82 387 TYR A CA 1
ATOM 710 C C . TYR A 1 99 ? 26.954 116.412 2.984 1.00 26.22 387 TYR A C 1
ATOM 711 O O . TYR A 1 99 ? 27.589 115.378 3.208 1.00 23.34 387 TYR A O 1
ATOM 720 N N . LYS A 1 100 ? 26.840 117.385 3.881 1.00 22.24 388 LYS A N 1
ATOM 721 C CA . LYS A 1 100 ? 27.450 117.250 5.207 1.00 25.31 388 LYS A CA 1
ATOM 722 C C . LYS A 1 100 ? 26.851 116.088 5.997 1.00 29.38 388 LYS A C 1
ATOM 723 O O . LYS A 1 100 ? 27.552 115.435 6.769 1.00 27.24 388 LYS A O 1
ATOM 729 N N . ILE A 1 101 ? 25.567 115.810 5.782 1.00 27.36 389 ILE A N 1
ATOM 730 C CA . ILE A 1 101 ? 24.909 114.691 6.451 1.00 25.21 389 ILE A CA 1
ATOM 731 C C . ILE A 1 101 ? 25.438 113.369 5.894 1.00 28.21 389 ILE A C 1
ATOM 732 O O . ILE A 1 101 ? 25.604 112.403 6.637 1.00 27.48 389 ILE A O 1
ATOM 737 N N . SER A 1 102 ? 25.695 113.318 4.589 1.00 24.36 390 SER A N 1
ATOM 738 C CA . SER A 1 102 ? 26.349 112.145 3.998 1.00 23.56 390 SER A CA 1
ATOM 739 C C . SER A 1 102 ? 27.727 111.919 4.638 1.00 22.36 390 SER A C 1
ATOM 740 O O . SER A 1 102 ? 28.096 110.783 4.932 1.00 21.97 390 SER A O 1
ATOM 743 N N . GLU A 1 103 ? 28.486 112.989 4.865 1.00 22.79 391 GLU A N 1
ATOM 744 C CA . GLU A 1 103 ? 29.807 112.842 5.498 1.00 22.83 391 GLU A CA 1
ATOM 745 C C . GLU A 1 103 ? 29.665 112.304 6.918 1.00 30.40 391 GLU A C 1
ATOM 746 O O . GLU A 1 103 ? 30.462 111.485 7.356 1.00 24.92 391 GLU A O 1
ATOM 752 N N . GLN A 1 104 ? 28.643 112.756 7.635 1.00 27.73 392 GLN A N 1
ATOM 753 C CA . GLN A 1 104 ? 28.418 112.267 8.988 1.00 29.04 392 GLN A CA 1
ATOM 754 C C . GLN A 1 104 ? 27.972 110.812 8.956 1.00 30.65 392 GLN A C 1
ATOM 755 O O . GLN A 1 104 ? 28.441 110.001 9.749 1.00 32.31 392 GLN A O 1
ATOM 761 N N . ASN A 1 105 ? 27.076 110.465 8.034 1.00 25.98 393 ASN A N 1
ATOM 762 C CA . ASN A 1 105 ? 26.650 109.076 7.936 1.00 24.86 393 ASN A CA 1
ATOM 763 C C . ASN A 1 105 ? 27.810 108.139 7.544 1.00 31.66 393 ASN A C 1
ATOM 764 O O . ASN A 1 105 ? 27.802 106.974 7.922 1.00 28.22 393 ASN A O 1
ATOM 769 N N . ALA A 1 106 ? 28.785 108.631 6.774 1.00 22.34 394 ALA A N 1
ATOM 770 C CA . ALA A 1 106 ? 29.952 107.811 6.427 1.00 23.99 394 ALA A CA 1
ATOM 771 C C . ALA A 1 106 ? 30.721 107.382 7.668 1.00 20.40 394 ALA A C 1
ATOM 772 O O . ALA A 1 106 ? 31.258 106.271 7.708 1.00 23.75 394 ALA A O 1
ATOM 774 N N . LYS A 1 107 ? 30.785 108.253 8.683 1.00 20.85 395 LYS A N 1
ATOM 775 C CA . LYS A 1 107 ? 31.416 107.877 9.957 1.00 21.80 395 LYS A CA 1
ATOM 776 C C . LYS A 1 107 ? 30.667 106.739 10.644 1.00 27.53 395 LYS A C 1
ATOM 777 O O . LYS A 1 107 ? 31.279 105.846 11.253 1.00 23.96 395 LYS A O 1
ATOM 783 N N . ILE A 1 108 ? 29.340 106.800 10.579 1.00 26.07 396 ILE A N 1
ATOM 784 C CA . ILE A 1 108 ? 28.502 105.760 11.158 1.00 25.11 396 ILE A CA 1
ATOM 785 C C . ILE A 1 108 ? 28.709 104.462 10.371 1.00 21.91 396 ILE A C 1
ATOM 786 O O . ILE A 1 108 ? 28.786 103.365 10.939 1.00 21.65 396 ILE A O 1
ATOM 791 N N . LEU A 1 109 ? 28.807 104.596 9.054 1.00 20.47 397 LEU A N 1
ATOM 792 C CA . LEU A 1 109 ? 29.068 103.443 8.205 1.00 23.72 397 LEU A CA 1
ATOM 793 C C . LEU A 1 109 ? 30.421 102.815 8.535 1.00 25.05 397 LEU A C 1
ATOM 794 O O . LEU A 1 109 ? 30.545 101.589 8.641 1.00 20.81 397 LEU A O 1
ATOM 799 N N . SER A 1 110 ? 31.439 103.659 8.688 1.00 21.93 398 SER A N 1
ATOM 800 C CA . SER A 1 110 ? 32.770 103.183 9.053 1.00 21.70 398 SER A CA 1
ATOM 801 C C . SER A 1 110 ? 32.703 102.387 10.342 1.00 25.12 398 SER A C 1
ATOM 802 O O . SER A 1 110 ? 33.248 101.289 10.439 1.00 23.61 398 SER A O 1
ATOM 805 N N . ASN A 1 111 ? 32.019 102.945 11.336 1.00 22.15 399 ASN A N 1
ATOM 806 C CA . ASN A 1 111 ? 31.844 102.259 12.618 1.00 22.74 399 ASN A CA 1
ATOM 807 C C . ASN A 1 111 ? 31.127 100.905 12.456 1.00 25.68 399 ASN A C 1
ATOM 808 O O . ASN A 1 111 ? 31.519 99.894 13.053 1.00 24.25 399 ASN A O 1
ATOM 813 N N . GLU A 1 112 ? 30.089 100.881 11.622 1.00 25.66 400 GLU A N 1
ATOM 814 C CA . GLU A 1 112 ? 29.304 99.653 11.426 1.00 26.03 400 GLU A CA 1
ATOM 815 C C . GLU A 1 112 ? 30.129 98.567 10.730 1.00 27.00 400 GLU A C 1
ATOM 816 O O . GLU A 1 112 ? 30.040 97.397 11.079 1.00 28.13 400 GLU A O 1
ATOM 822 N N . ILE A 1 113 ? 30.942 98.956 9.755 1.00 24.24 401 ILE A N 1
ATOM 823 C CA . ILE A 1 113 ? 31.878 98.024 9.112 1.00 21.57 401 ILE A CA 1
ATOM 824 C C . ILE A 1 113 ? 32.850 97.435 10.149 1.00 26.44 401 ILE A C 1
ATOM 825 O O . ILE A 1 113 ? 33.131 96.238 10.135 1.00 24.10 401 ILE A O 1
ATOM 830 N N . PHE A 1 114 ? 33.385 98.278 11.029 1.00 22.34 402 PHE A N 1
ATOM 831 C CA . PHE A 1 114 ? 34.280 97.777 12.074 1.00 23.12 402 PHE A CA 1
ATOM 832 C C . PHE A 1 114 ? 33.542 96.764 12.952 1.00 24.06 402 PHE A C 1
ATOM 833 O O . PHE A 1 114 ? 34.067 95.694 13.269 1.00 25.55 402 PHE A O 1
ATOM 841 N N . ASN A 1 115 ? 32.327 97.105 13.360 1.00 23.19 403 ASN A N 1
ATOM 842 C CA . ASN A 1 115 ? 31.567 96.200 14.231 1.00 30.89 403 ASN A CA 1
ATOM 843 C C . ASN A 1 115 ? 31.180 94.904 13.519 1.00 27.38 403 ASN A C 1
ATOM 844 O O . ASN A 1 115 ? 31.190 93.827 14.120 1.00 27.57 403 ASN A O 1
ATOM 849 N N . TYR A 1 116 ? 30.831 95.018 12.240 1.00 25.80 404 TYR A N 1
ATOM 850 C CA . TYR A 1 116 ? 30.514 93.860 11.416 1.00 24.41 404 TYR A CA 1
ATOM 851 C C . TYR A 1 116 ? 31.701 92.897 11.379 1.00 30.73 404 TYR A C 1
ATOM 852 O O . TYR A 1 116 ? 31.536 91.684 11.540 1.00 28.82 404 TYR A O 1
ATOM 861 N N . ALA A 1 117 ? 32.896 93.432 11.155 1.00 24.10 405 ALA A N 1
ATOM 862 C CA . ALA A 1 117 ? 34.088 92.590 11.060 1.00 24.73 405 ALA A CA 1
ATOM 863 C C . ALA A 1 117 ? 34.377 91.883 12.377 1.00 27.92 405 ALA A C 1
ATOM 864 O O . ALA A 1 117 ? 34.850 90.754 12.376 1.00 29.56 405 ALA A O 1
ATOM 866 N N . ASP A 1 118 ? 34.125 92.558 13.499 1.00 25.81 406 ASP A N 1
ATOM 867 C CA . ASP A 1 118 ? 34.309 91.929 14.817 1.00 30.79 406 ASP A CA 1
ATOM 868 C C . ASP A 1 118 ? 33.362 90.741 14.994 1.00 28.08 406 ASP A C 1
ATOM 869 O O . ASP A 1 118 ? 33.741 89.711 15.556 1.00 29.83 406 ASP A O 1
ATOM 874 N N . LYS A 1 119 ? 32.122 90.894 14.533 1.00 28.25 407 LYS A N 1
ATOM 875 C CA . LYS A 1 119 ? 31.140 89.815 14.635 1.00 27.56 407 LYS A CA 1
ATOM 876 C C . LYS A 1 119 ? 31.587 88.629 13.794 1.00 32.26 407 LYS A C 1
ATOM 877 O O . LYS A 1 119 ? 31.539 87.487 14.248 1.00 31.37 407 LYS A O 1
ATOM 883 N N . VAL A 1 120 ? 32.011 88.899 12.560 1.00 27.19 408 VAL A N 1
ATOM 884 C CA . VAL A 1 120 ? 32.501 87.843 11.683 1.00 26.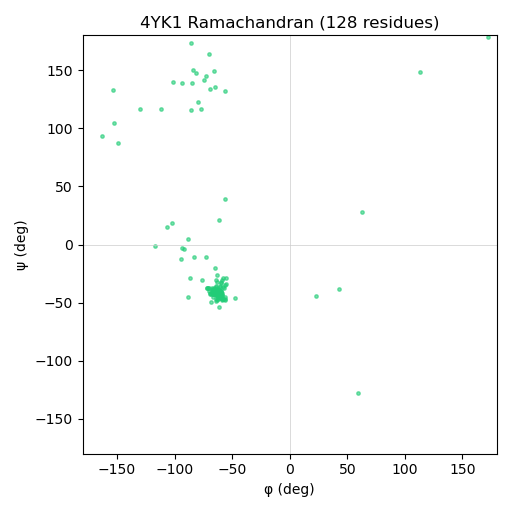81 408 VAL A CA 1
ATOM 885 C C . VAL A 1 120 ? 33.652 87.075 12.340 1.00 35.38 408 VAL A C 1
ATOM 886 O O . VAL A 1 120 ? 33.679 85.850 12.326 1.00 34.17 408 VAL A O 1
ATOM 890 N N . SER A 1 121 ? 34.604 87.814 12.898 1.00 29.41 409 SER A N 1
ATOM 891 C CA . SER A 1 121 ? 35.760 87.238 13.559 1.00 32.06 409 SER A CA 1
ATOM 892 C C . SER A 1 121 ? 35.363 86.273 14.678 1.00 32.13 409 SER A C 1
ATOM 893 O O . SER A 1 121 ? 35.902 85.173 14.782 1.00 34.94 409 SER A O 1
ATOM 896 N N . ASN A 1 122 ? 34.407 86.681 15.503 1.00 31.33 410 ASN A N 1
ATOM 897 C CA . ASN A 1 122 ? 33.927 85.820 16.579 1.00 34.93 410 ASN A CA 1
ATOM 898 C C . ASN A 1 122 ? 33.198 84.582 16.060 1.00 38.37 410 ASN A C 1
ATOM 899 O O . ASN A 1 122 ? 33.343 83.508 16.622 1.00 33.88 410 ASN A O 1
ATOM 904 N N . ILE A 1 123 ? 32.406 84.739 15.005 1.00 30.55 411 ILE A N 1
ATOM 905 C CA . ILE A 1 123 ? 31.674 83.617 14.421 1.00 35.07 411 ILE A CA 1
ATOM 906 C C . ILE A 1 123 ? 32.651 82.579 13.890 1.00 33.93 411 ILE A C 1
ATOM 907 O O . ILE A 1 123 ? 32.513 81.376 14.147 1.00 34.08 411 ILE A O 1
ATOM 912 N N . ARG A 1 124 ? 33.639 83.052 13.143 1.00 26.15 412 ARG A N 1
ATOM 913 C CA . ARG A 1 124 ? 34.663 82.179 12.584 1.00 33.69 412 ARG A CA 1
ATOM 914 C C . ARG A 1 124 ? 35.426 81.430 13.680 1.00 38.64 412 ARG A C 1
ATOM 915 O O . ARG A 1 124 ? 35.733 80.249 13.523 1.00 36.05 412 ARG A O 1
ATOM 923 N N . CYS A 1 125 ? 35.732 82.111 14.782 1.00 36.33 413 CYS A N 1
ATOM 924 C CA A CYS A 1 125 ? 36.468 81.482 15.880 0.56 36.73 413 CYS A CA 1
ATOM 925 C CA B CYS A 1 125 ? 36.467 81.494 15.885 0.44 36.86 413 CYS A CA 1
ATOM 926 C C . CYS A 1 125 ? 35.612 80.436 16.579 1.00 33.62 413 CYS A C 1
ATOM 927 O O . CYS A 1 125 ? 36.083 79.337 16.874 1.00 37.57 413 CYS A O 1
ATOM 932 N N . THR A 1 126 ? 34.355 80.784 16.841 1.00 32.41 414 THR A N 1
ATOM 933 C CA . THR A 1 126 ? 33.403 79.864 17.461 1.00 34.35 414 THR A CA 1
ATOM 934 C C . THR A 1 126 ? 33.207 78.612 16.606 1.00 40.37 414 THR A C 1
ATOM 935 O O . THR A 1 126 ? 33.196 77.499 17.127 1.00 34.28 414 THR A O 1
ATOM 939 N N . ILE A 1 127 ? 33.070 78.787 15.292 1.00 40.41 415 ILE A N 1
ATOM 940 C CA . ILE A 1 127 ? 32.887 77.651 14.387 1.00 34.36 415 ILE A CA 1
ATOM 941 C C . ILE A 1 127 ? 34.075 76.716 14.443 1.00 35.15 415 ILE A C 1
ATOM 942 O O . ILE A 1 127 ? 33.903 75.503 14.541 1.00 36.17 415 ILE A O 1
ATOM 952 N N . ARG A 1 129 ? 36.348 76.408 16.841 1.00 36.76 417 ARG A N 1
ATOM 953 C CA . ARG A 1 129 ? 36.440 75.785 18.161 1.00 36.54 417 ARG A CA 1
ATOM 954 C C . ARG A 1 129 ? 35.426 74.649 18.326 1.00 38.28 417 ARG A C 1
ATOM 955 O O . ARG A 1 129 ? 35.767 73.576 18.828 1.00 41.96 417 ARG A O 1
ATOM 957 N N . GLU A 1 130 ? 34.183 74.874 17.905 1.00 31.88 418 GLU A N 1
ATOM 958 C CA . GLU A 1 130 ? 33.163 73.830 17.998 1.00 37.49 418 GLU A CA 1
ATOM 959 C C . GLU A 1 130 ? 33.511 72.627 17.124 1.00 38.92 418 GLU A C 1
ATOM 960 O O . GLU A 1 130 ? 33.243 71.488 17.493 1.00 35.88 418 GLU A O 1
ATOM 966 N N . HIS A 1 131 ? 34.111 72.886 15.968 1.00 36.77 419 HIS A N 1
ATOM 967 C CA . HIS A 1 131 ? 34.533 71.816 15.069 1.00 35.05 419 HIS A CA 1
ATOM 968 C C . HIS A 1 131 ? 35.663 70.973 15.679 1.00 38.01 419 HIS A C 1
ATOM 969 O O . HIS A 1 131 ? 35.646 69.749 15.586 1.00 39.83 419 HIS A O 1
ATOM 976 N N . LYS A 1 132 ? 36.641 71.627 16.304 1.00 33.76 420 LYS A N 1
ATOM 977 C CA . LYS A 1 132 ? 37.727 70.897 16.953 1.00 43.08 420 LYS A CA 1
ATOM 978 C C . LYS A 1 132 ? 37.180 70.066 18.105 1.00 41.79 420 LYS A C 1
ATOM 979 O O . LYS A 1 132 ? 37.598 68.930 18.308 1.00 40.28 420 LYS A O 1
ATOM 981 N N . ALA A 1 133 ? 36.251 70.645 18.861 1.00 35.80 421 ALA A N 1
ATOM 982 C CA . ALA A 1 133 ? 35.660 69.962 20.002 1.00 35.69 421 ALA A CA 1
ATOM 983 C C . ALA A 1 133 ? 34.878 68.745 19.541 1.00 33.99 421 ALA A C 1
ATOM 984 O O . ALA A 1 133 ? 34.941 67.692 20.171 1.00 33.35 421 ALA A O 1
ATOM 986 N N . LYS A 1 134 ? 34.130 68.891 18.453 1.00 27.81 422 LYS A N 1
ATOM 987 C CA . LYS A 1 134 ? 33.401 67.757 17.893 1.00 33.00 422 LYS A CA 1
ATOM 988 C C . LYS A 1 134 ? 34.374 66.674 17.417 1.00 34.08 422 LYS A C 1
ATOM 989 O O . LYS A 1 134 ? 34.133 65.490 17.625 1.00 30.68 422 LYS A O 1
ATOM 991 N N . GLY A 1 135 ? 35.465 67.081 16.777 1.00 35.32 423 GLY A N 1
ATOM 992 C CA . GLY A 1 135 ? 36.458 66.127 16.315 1.00 30.78 423 GLY A CA 1
ATOM 993 C C . GLY A 1 135 ? 37.024 65.339 17.478 1.00 31.37 423 GLY A C 1
ATOM 994 O O . GLY A 1 135 ? 37.139 64.113 17.422 1.00 30.51 423 GLY A O 1
ATOM 995 N N . ARG A 1 136 ? 37.366 66.052 18.545 1.00 31.27 424 ARG A N 1
ATOM 996 C CA . ARG A 1 136 ? 37.892 65.425 19.755 1.00 32.84 424 ARG A CA 1
ATOM 997 C C . ARG A 1 136 ? 36.911 64.407 20.328 1.00 38.51 424 ARG A C 1
ATOM 998 O O . ARG A 1 136 ? 37.304 63.282 20.653 1.00 36.59 424 ARG A O 1
ATOM 1006 N N . ARG A 1 137 ? 35.638 64.782 20.442 1.00 35.17 425 ARG A N 1
ATOM 1007 C CA . ARG A 1 137 ? 34.614 63.831 20.890 1.00 33.77 425 ARG A CA 1
ATOM 1008 C C . ARG A 1 137 ? 34.519 62.619 19.977 1.00 35.48 425 ARG A C 1
ATOM 1009 O O . ARG A 1 137 ? 34.460 61.499 20.446 1.00 30.31 425 ARG A O 1
ATOM 1017 N N . LEU A 1 138 ? 34.481 62.846 18.669 1.00 33.08 426 LEU A N 1
ATOM 1018 C CA . LEU A 1 138 ? 34.380 61.739 17.712 1.00 40.05 426 LEU A CA 1
ATOM 1019 C C . LEU A 1 138 ? 35.540 60.755 17.867 1.00 41.95 426 LEU A C 1
ATOM 1020 O O . LEU A 1 138 ? 35.370 59.531 17.740 1.00 30.49 426 LEU A O 1
ATOM 1025 N N . LEU A 1 139 ? 36.715 61.305 18.158 1.00 30.68 427 LEU A N 1
ATOM 1026 C CA . LEU A 1 139 ? 37.922 60.510 18.383 1.00 34.89 427 LEU A CA 1
ATOM 1027 C C . LEU A 1 139 ? 37.874 59.676 19.668 1.00 31.65 427 LEU A C 1
ATOM 1028 O O . LEU A 1 139 ? 38.176 58.486 19.665 1.00 29.78 427 LEU A O 1
ATOM 1033 N N . GLN A 1 140 ? 37.512 60.304 20.780 1.00 27.81 428 GLN A N 1
ATOM 1034 C CA . GLN A 1 140 ? 37.717 59.670 22.074 1.00 30.17 428 GLN A CA 1
ATOM 1035 C C . GLN A 1 140 ? 36.506 58.915 22.586 1.00 30.78 428 GLN A C 1
ATOM 1036 O O . GLN A 1 140 ? 36.617 58.156 23.545 1.00 28.50 428 GLN A O 1
ATOM 1042 N N . THR A 1 141 ? 35.350 59.119 21.966 1.00 29.48 429 THR A N 1
ATOM 1043 C CA . THR A 1 141 ? 34.100 58.568 22.513 1.00 30.80 429 THR A CA 1
ATOM 1044 C C . THR A 1 141 ? 34.004 57.052 22.344 1.00 28.73 429 THR A C 1
ATOM 1045 O O . THR A 1 141 ? 34.492 56.498 21.357 1.00 30.08 429 THR A O 1
ATOM 1049 N N . VAL A 1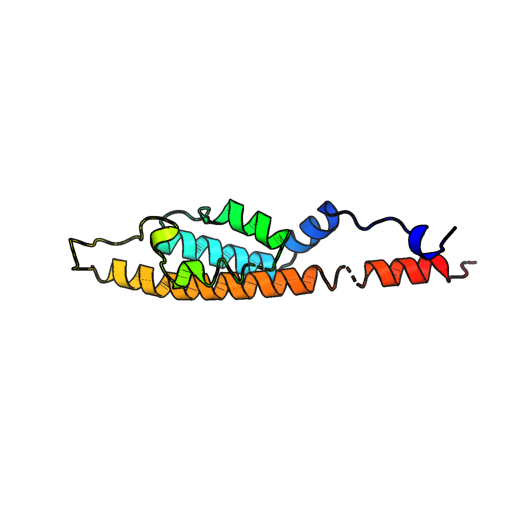 142 ? 33.388 56.390 23.324 1.00 28.95 430 VAL A N 1
ATOM 1050 C CA . VAL A 1 142 ? 33.017 54.983 23.225 1.00 29.92 430 VAL A CA 1
ATOM 1051 C C . VAL A 1 142 ? 31.497 54.940 23.172 1.00 40.80 430 VAL A C 1
ATOM 1052 O O . VAL A 1 142 ? 30.830 55.357 24.120 1.00 31.60 430 VAL A O 1
ATOM 1056 N N . LYS A 1 143 ? 30.960 54.451 22.059 1.00 38.58 431 LYS A N 1
ATOM 1057 C CA . LYS A 1 143 ? 29.518 54.436 21.830 1.00 43.56 431 LYS A CA 1
ATOM 1058 C C . LYS A 1 143 ? 28.915 53.193 22.443 1.00 42.61 431 LYS A C 1
ATOM 1059 O O . LYS A 1 143 ? 29.120 52.083 21.964 1.00 48.97 431 LYS A O 1
ATOM 1069 N N . PRO A 1 145 ? 25.706 50.730 23.583 1.00 65.22 433 PRO A N 1
ATOM 1070 C CA . PRO A 1 145 ? 24.359 50.363 23.131 1.00 70.80 433 PRO A CA 1
ATOM 1071 C C . PRO A 1 145 ? 23.251 51.110 23.866 1.00 75.44 433 PRO A C 1
ATOM 1072 O O . PRO A 1 145 ? 22.944 50.719 24.990 1.00 78.59 433 PRO A O 1
#

Organism: NCBI:txid685782

Nearest PDB structures (foldseek):
  4yk1-assembly1_A  TM=1.005E+00  e=6.761E-18  Bartonella rochalimae ATCC BAA-1498
  4yk3-assembly3_C  TM=8.987E-01  e=2.752E-05  Bartonella henselae str. Houston-1
  4yk2-assembly2_B  TM=8.249E-01  e=2.013E-05  Bartonella clarridgeiae 73
  4yk3-assembly1_A  TM=8.482E-01  e=4.176E-05  Bartonella henselae str. Houston-1
  4yk3-assembly4_D  TM=8.928E-01  e=1.013E-04  Bartonella henselae str. Houston-1

B-factor: mean 42.51, std 19.54, range [16.83, 140.05]

Radius of gyration: 20.31 Å; Cα contacts (8 Å, |Δi|>4): 132; chains: 1; bounding box: 27×75×29 Å

Solvent-accessible surface area: 9305 Å² total

Foldseek 3Di:
DPLLVVADDDDPVVLLVQQCPDPVLVVLLVLLLVLCCLWAVGSCLCVVVLVVLLVPLVLLVVLVVCLVPVCVSHHTDADDDDPRGDPSNVVSNVSSNVSSVSSNVSSVVSVVSSVVVVVSSVVSVCVRPDDDD

Secondary structure (DSSP, 8-state):
--GGGGSPPPPHHHHHHHHHH-HHHHHHHHHHHHHHHHHHS-TTTTHHHHHHHHH----HHHHHHHHH-GGGTSPPSS-EETTEE-HHHHHHHHHHHHHHHHHHHHHHHHHHHHHH--HHHHHHHHHHH----